Protein AF-A0A6P5SDE1-F1 (afdb_monomer)

Mean predicted aligned error: 9.29 Å

Foldseek 3Di:
DVVVVVVVVVVVVVVVVVVVVVVVVVVVVLVLLLVLLVVVVVVDPPPPPDPDRSNLLLVLLCVCVVVVDQSVVSCVVRNDDRVSNVVSNVSSVVSCCVVCVVPPVDDDDPVNVVVVVVVVD

pLDDT: mean 83.49, std 11.2, range [45.28, 94.62]

Structure (mmCIF, N/CA/C/O backbone):
data_AF-A0A6P5SDE1-F1
#
_entry.id   AF-A0A6P5SDE1-F1
#
loop_
_atom_site.group_PDB
_atom_site.id
_atom_site.type_symbol
_atom_site.label_atom_id
_atom_site.label_alt_id
_atom_site.label_comp_id
_atom_site.label_asym_id
_atom_site.label_entity_id
_atom_site.label_seq_id
_atom_site.pdbx_PDB_ins_code
_atom_site.Cartn_x
_atom_site.Cartn_y
_atom_site.Cartn_z
_atom_site.occupancy
_atom_site.B_iso_or_equiv
_atom_site.auth_seq_id
_atom_site.auth_comp_id
_atom_site.auth_asym_id
_atom_site.auth_atom_id
_atom_site.pdbx_PDB_model_num
ATOM 1 N N . MET A 1 1 ? -20.755 36.127 19.019 1.00 70.44 1 MET A N 1
ATOM 2 C CA . MET A 1 1 ? -19.621 36.149 18.064 1.00 70.44 1 MET A CA 1
ATOM 3 C C . MET A 1 1 ? -18.469 35.291 18.585 1.00 70.44 1 MET A C 1
ATOM 5 O O . MET A 1 1 ? -17.983 34.445 17.852 1.00 70.44 1 MET A O 1
ATOM 9 N N . GLU A 1 2 ? -18.118 35.427 19.865 1.00 81.50 2 GLU A N 1
ATOM 10 C CA . GLU A 1 2 ? -17.060 34.667 20.551 1.00 81.50 2 GLU A CA 1
ATOM 11 C C . GLU A 1 2 ? -17.324 33.149 20.631 1.00 81.50 2 GLU A C 1
ATOM 13 O O . GLU A 1 2 ? -16.477 32.356 20.234 1.00 81.50 2 GLU A O 1
ATOM 18 N N . GLU A 1 3 ? -18.549 32.726 20.974 1.00 84.56 3 GLU A N 1
ATOM 19 C CA . GLU A 1 3 ? -18.915 31.295 20.983 1.00 84.56 3 GLU A CA 1
ATOM 20 C C . GLU A 1 3 ? -18.799 30.612 19.610 1.00 84.56 3 GLU A C 1
ATOM 22 O O . GLU A 1 3 ? -18.515 29.417 19.517 1.00 84.56 3 GLU A O 1
ATOM 27 N N . VAL A 1 4 ? -19.032 31.359 18.526 1.00 84.62 4 VAL A N 1
ATOM 28 C CA . VAL A 1 4 ? -18.911 30.837 17.156 1.00 84.62 4 VAL A CA 1
ATOM 29 C C . VAL A 1 4 ? -17.439 30.603 16.822 1.00 84.62 4 VAL A C 1
ATOM 31 O O . VAL A 1 4 ? -17.104 29.569 16.245 1.00 84.62 4 VAL A O 1
ATOM 34 N N . LEU A 1 5 ? -16.563 31.518 17.249 1.00 89.56 5 LEU A N 1
ATOM 35 C CA . LEU A 1 5 ? -15.117 31.390 17.097 1.00 89.56 5 LEU A CA 1
ATOM 36 C C . LEU A 1 5 ? -14.583 30.185 17.887 1.00 89.56 5 LEU A C 1
ATOM 38 O O . LEU A 1 5 ? -13.861 29.356 17.336 1.00 89.56 5 LEU A O 1
ATOM 42 N N . GLU A 1 6 ? -15.005 30.022 19.144 1.00 90.00 6 GLU A N 1
ATOM 43 C CA . GLU A 1 6 ? -14.590 28.883 19.970 1.00 90.00 6 GLU A CA 1
ATOM 44 C C . GLU A 1 6 ? -15.040 27.538 19.393 1.00 90.00 6 GLU A C 1
ATOM 46 O O . GLU A 1 6 ? -14.278 26.565 19.399 1.00 90.00 6 GLU A O 1
ATOM 51 N N . ARG A 1 7 ? -16.274 27.462 18.877 1.00 86.88 7 ARG A N 1
ATOM 52 C CA . ARG A 1 7 ? -16.773 26.259 18.196 1.00 86.88 7 ARG A CA 1
ATOM 53 C C . ARG A 1 7 ? -15.922 25.935 16.971 1.00 86.88 7 ARG A C 1
ATOM 55 O O . ARG A 1 7 ? -15.526 24.782 16.802 1.00 86.88 7 ARG A O 1
ATOM 62 N N . GLN A 1 8 ? -15.573 26.944 16.173 1.00 86.81 8 GLN A N 1
ATOM 63 C CA . GLN A 1 8 ? -14.742 26.774 14.982 1.00 86.81 8 GLN A CA 1
ATOM 64 C C . GLN A 1 8 ? -13.318 26.307 15.332 1.00 86.81 8 GLN A C 1
ATOM 66 O O . GLN A 1 8 ? -12.772 25.410 14.687 1.00 86.81 8 GLN A O 1
ATOM 71 N N . GLU A 1 9 ? -12.718 26.849 16.393 1.00 90.25 9 GLU A N 1
ATOM 72 C CA . GLU A 1 9 ? -11.394 26.426 16.855 1.00 90.25 9 GLU A CA 1
ATOM 73 C C . GLU A 1 9 ? -11.371 24.992 17.387 1.00 90.25 9 GLU A C 1
ATOM 75 O O . GLU A 1 9 ? -10.428 24.237 17.110 1.00 90.25 9 GLU A O 1
ATOM 80 N N . ARG A 1 10 ? -12.392 24.601 18.160 1.00 88.31 10 ARG A N 1
ATOM 81 C CA . ARG A 1 10 ? -12.543 23.225 18.654 1.00 88.31 10 ARG A CA 1
ATOM 82 C C . ARG A 1 10 ? -12.667 22.257 17.483 1.00 88.31 10 ARG A C 1
ATOM 84 O O . ARG A 1 10 ? -11.958 21.251 17.456 1.00 88.31 10 ARG A O 1
ATOM 91 N N . GLU A 1 11 ? -13.457 22.612 16.475 1.00 90.12 11 GLU A N 1
ATOM 92 C CA . GLU A 1 11 ? -13.631 21.802 15.273 1.00 90.12 11 GLU A CA 1
ATOM 93 C C . GLU A 1 11 ? -12.326 21.668 14.464 1.00 90.12 11 GLU A C 1
ATOM 95 O O . GLU A 1 11 ? -11.955 20.571 14.041 1.00 90.12 11 GLU A O 1
ATOM 100 N N . ILE A 1 12 ? -11.559 22.751 14.296 1.00 89.88 12 ILE A N 1
ATOM 101 C CA . ILE A 1 12 ? -10.254 22.708 13.615 1.00 89.88 12 ILE A CA 1
ATOM 102 C C . ILE A 1 12 ? -9.255 21.844 14.394 1.00 89.88 12 ILE A C 1
ATOM 104 O O . ILE A 1 12 ? -8.541 21.035 13.788 1.00 89.88 12 ILE A O 1
ATOM 108 N N . ARG A 1 13 ? -9.193 21.980 15.727 1.00 89.88 13 ARG A N 1
ATOM 109 C CA . ARG A 1 13 ? -8.336 21.135 16.579 1.00 89.88 13 ARG A CA 1
ATOM 110 C C . ARG A 1 13 ? -8.723 19.667 16.453 1.00 89.88 13 ARG A C 1
ATOM 112 O O . ARG A 1 13 ? -7.841 18.819 16.318 1.00 89.88 13 ARG A O 1
ATOM 119 N N . GLU A 1 14 ? -10.014 19.362 16.445 1.00 90.19 14 GLU A N 1
ATOM 120 C CA . GLU A 1 14 ? -10.498 17.995 16.305 1.00 90.19 14 GLU A CA 1
ATOM 121 C C . GLU A 1 14 ? -10.178 17.416 14.922 1.00 90.19 14 GLU A C 1
ATOM 123 O O . GLU A 1 14 ? -9.610 16.327 14.828 1.00 90.19 14 GLU A O 1
ATOM 128 N N . ARG A 1 15 ? -10.407 18.171 13.841 1.00 86.94 15 ARG A N 1
ATOM 129 C CA . ARG A 1 15 ? -10.009 17.782 12.476 1.00 86.94 15 ARG A CA 1
ATOM 130 C C . ARG A 1 15 ? -8.505 17.519 12.382 1.00 86.94 15 ARG A C 1
ATOM 132 O O . ARG A 1 15 ? -8.093 16.531 11.773 1.00 86.94 15 ARG A O 1
ATOM 139 N N . ARG A 1 16 ? -7.669 18.359 13.005 1.00 89.25 16 ARG A N 1
ATOM 140 C CA . ARG A 1 16 ? -6.210 18.152 13.066 1.00 89.25 16 ARG A CA 1
ATOM 141 C C . ARG A 1 16 ? -5.851 16.875 13.826 1.00 89.25 16 ARG A C 1
ATOM 143 O O . ARG A 1 16 ? -5.022 16.113 13.335 1.00 89.25 16 ARG A O 1
ATOM 150 N N . ARG A 1 17 ? -6.494 16.603 14.968 1.00 89.62 17 ARG A N 1
ATOM 151 C CA . ARG A 1 17 ? -6.295 15.365 15.744 1.00 89.62 17 ARG A CA 1
ATOM 152 C C . ARG A 1 17 ? -6.695 14.123 14.950 1.00 89.62 17 ARG A C 1
ATOM 154 O O . ARG A 1 17 ? -5.894 13.199 14.858 1.00 89.62 17 ARG A O 1
ATOM 161 N N . ARG A 1 18 ? -7.870 14.126 14.310 1.00 86.12 18 ARG A N 1
ATOM 162 C CA . ARG A 1 18 ? -8.340 13.021 13.452 1.00 86.12 18 ARG A CA 1
ATOM 163 C C . ARG A 1 18 ? -7.369 12.758 12.296 1.00 86.12 18 ARG A C 1
ATOM 165 O O . ARG A 1 18 ? -6.967 11.619 12.076 1.00 86.12 18 ARG A O 1
ATOM 172 N N . ARG A 1 19 ? -6.906 13.815 11.615 1.00 86.44 19 ARG A N 1
ATOM 173 C CA . ARG A 1 19 ? -5.885 13.711 10.554 1.00 86.44 19 ARG A CA 1
ATOM 174 C C . ARG A 1 19 ? -4.557 13.163 11.079 1.00 86.44 19 ARG A C 1
ATOM 176 O O . ARG A 1 19 ? -3.940 12.342 10.412 1.00 86.44 19 ARG A O 1
ATOM 183 N N . ALA A 1 20 ? -4.108 13.602 12.254 1.00 89.19 20 ALA A N 1
ATOM 184 C CA . ALA A 1 20 ? -2.874 13.108 12.858 1.00 89.19 20 ALA A CA 1
ATOM 185 C C . ALA A 1 20 ? -2.976 11.625 13.247 1.00 89.19 20 ALA A C 1
ATOM 187 O O . ALA A 1 20 ? -2.038 10.877 12.994 1.00 89.19 20 ALA A O 1
ATOM 188 N N . ALA A 1 21 ? -4.110 11.191 13.803 1.00 88.06 21 ALA A N 1
ATOM 189 C CA . ALA A 1 21 ? -4.360 9.788 14.130 1.00 88.06 21 ALA A CA 1
ATOM 190 C C . ALA A 1 21 ? -4.367 8.907 12.871 1.00 88.06 21 ALA A C 1
ATOM 192 O O . ALA A 1 21 ? -3.646 7.917 12.817 1.00 88.06 21 ALA A O 1
ATOM 193 N N . SER A 1 22 ? -5.087 9.318 11.822 1.00 85.88 22 SER A N 1
ATOM 194 C CA . SER A 1 22 ? -5.104 8.605 10.537 1.00 85.88 22 SER A CA 1
ATOM 195 C C . SER A 1 22 ? -3.707 8.505 9.910 1.00 85.88 22 SER A C 1
ATOM 197 O O . SER A 1 22 ? -3.302 7.429 9.480 1.00 85.88 22 SER A O 1
ATOM 199 N N . LYS A 1 23 ? -2.911 9.584 9.954 1.00 88.06 23 LYS A N 1
ATOM 200 C CA . LYS A 1 23 ? -1.515 9.557 9.489 1.00 88.06 23 LYS A CA 1
ATOM 201 C C . LYS A 1 23 ? -0.623 8.597 10.279 1.00 88.06 23 LYS A C 1
ATOM 203 O O . LYS A 1 23 ? 0.331 8.084 9.709 1.00 88.06 23 LYS A O 1
ATOM 208 N N . ARG A 1 24 ? -0.875 8.385 11.576 1.00 86.62 24 ARG A N 1
ATOM 209 C CA . ARG A 1 24 ? -0.096 7.435 12.391 1.00 86.62 24 ARG A CA 1
ATOM 210 C C . ARG A 1 24 ? -0.374 5.998 11.968 1.00 86.62 24 ARG A C 1
ATOM 212 O O . ARG A 1 24 ? 0.577 5.277 11.712 1.00 86.62 24 ARG A O 1
ATOM 219 N N . VAL A 1 25 ? -1.651 5.643 11.820 1.00 85.44 25 VAL A N 1
ATOM 220 C CA . VAL A 1 25 ? -2.060 4.312 11.343 1.00 85.44 25 VAL A CA 1
ATOM 221 C C . VAL A 1 25 ? -1.476 4.037 9.960 1.00 85.44 25 VAL A C 1
ATOM 223 O O . VAL A 1 25 ? -0.908 2.976 9.741 1.00 85.44 25 VAL A O 1
ATOM 226 N N . GLN A 1 26 ? -1.535 5.017 9.051 1.00 80.12 26 GLN A N 1
ATOM 227 C CA . GLN A 1 26 ? -0.954 4.860 7.718 1.00 80.12 26 GLN A CA 1
ATOM 228 C C . GLN A 1 26 ? 0.552 4.581 7.771 1.00 80.12 26 GLN A C 1
ATOM 230 O O . GLN A 1 26 ? 1.018 3.660 7.119 1.00 80.12 26 GLN A O 1
ATOM 23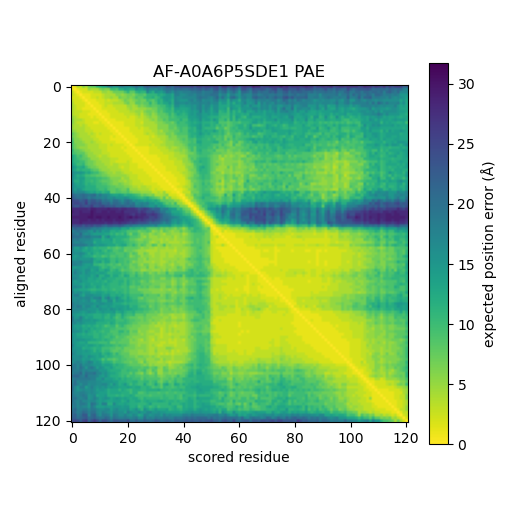5 N N . ARG A 1 27 ? 1.307 5.331 8.583 1.00 84.25 27 ARG A N 1
ATOM 236 C CA . ARG A 1 27 ? 2.755 5.113 8.725 1.00 84.25 27 ARG A CA 1
ATOM 237 C C . ARG A 1 27 ? 3.092 3.735 9.275 1.00 84.25 27 ARG A C 1
ATOM 239 O O . ARG A 1 27 ? 4.084 3.154 8.863 1.00 84.25 27 ARG A O 1
ATOM 246 N N . GLU A 1 28 ? 2.298 3.238 10.216 1.00 85.69 28 GLU A N 1
ATOM 247 C CA . GLU A 1 28 ? 2.501 1.908 10.785 1.00 85.69 28 GLU A CA 1
ATOM 248 C C . GLU A 1 28 ? 2.270 0.814 9.737 1.00 85.69 28 GLU A C 1
ATOM 250 O O . GLU A 1 28 ? 3.097 -0.086 9.612 1.00 85.69 28 GLU A O 1
ATOM 255 N N . LEU A 1 29 ? 1.216 0.946 8.923 1.00 83.19 29 LEU A N 1
ATOM 256 C CA . LEU A 1 29 ? 0.960 0.055 7.788 1.00 83.19 29 LEU A CA 1
ATOM 257 C C . LEU A 1 29 ? 2.092 0.117 6.756 1.00 83.19 29 LEU A C 1
ATOM 259 O O . LEU A 1 29 ? 2.604 -0.924 6.351 1.00 83.19 29 LEU A O 1
ATOM 263 N N . ASP A 1 30 ? 2.511 1.327 6.369 1.00 82.75 30 ASP A N 1
ATOM 264 C CA . ASP A 1 30 ? 3.608 1.532 5.420 1.00 82.75 30 ASP A CA 1
ATOM 265 C C . ASP A 1 30 ? 4.896 0.871 5.942 1.00 82.75 30 ASP A C 1
ATOM 267 O O . ASP A 1 30 ? 5.591 0.185 5.198 1.00 82.75 30 ASP A O 1
ATOM 271 N N . GLN A 1 31 ? 5.195 1.009 7.238 1.00 84.69 31 GLN A N 1
ATOM 272 C CA . GLN A 1 31 ? 6.403 0.450 7.837 1.00 84.69 31 GLN A CA 1
ATOM 273 C C . GLN A 1 31 ? 6.367 -1.079 7.945 1.00 84.69 31 GLN A C 1
ATOM 275 O O . GLN A 1 31 ? 7.368 -1.725 7.641 1.00 84.69 31 GLN A O 1
ATOM 280 N N . GLN A 1 32 ? 5.233 -1.673 8.326 1.00 83.50 32 GLN A N 1
ATOM 281 C CA . GLN A 1 32 ? 5.070 -3.134 8.324 1.00 83.50 32 GLN A CA 1
ATOM 282 C C . GLN A 1 32 ? 5.280 -3.718 6.924 1.00 83.50 32 GLN A C 1
ATOM 284 O O . GLN A 1 32 ? 5.937 -4.745 6.759 1.00 83.50 32 GLN A O 1
ATOM 289 N N . LEU A 1 33 ? 4.753 -3.034 5.912 1.00 80.44 33 LEU A N 1
ATOM 290 C CA . LEU A 1 33 ? 4.792 -3.476 4.527 1.00 80.44 33 LEU A CA 1
ATOM 291 C C . LEU A 1 33 ? 6.185 -3.317 3.908 1.00 80.44 33 LEU A C 1
ATOM 293 O O . LEU A 1 33 ? 6.664 -4.242 3.258 1.00 80.44 33 LEU A O 1
ATOM 297 N N . VAL A 1 34 ? 6.873 -2.203 4.179 1.00 79.62 34 VAL A N 1
ATOM 298 C CA . VAL A 1 34 ? 8.282 -2.002 3.795 1.00 79.62 34 VAL A CA 1
ATOM 299 C C . VAL A 1 34 ? 9.175 -3.075 4.415 1.00 79.62 34 VAL A C 1
ATOM 301 O O . VAL A 1 34 ? 9.999 -3.655 3.712 1.00 79.62 34 VAL A O 1
ATOM 304 N N . MET A 1 35 ? 8.983 -3.388 5.700 1.00 80.75 35 MET A N 1
ATOM 305 C CA . MET A 1 35 ? 9.733 -4.453 6.371 1.00 80.75 35 MET A CA 1
ATOM 306 C C . MET A 1 35 ? 9.469 -5.826 5.743 1.00 80.75 35 MET A C 1
ATOM 308 O O . ME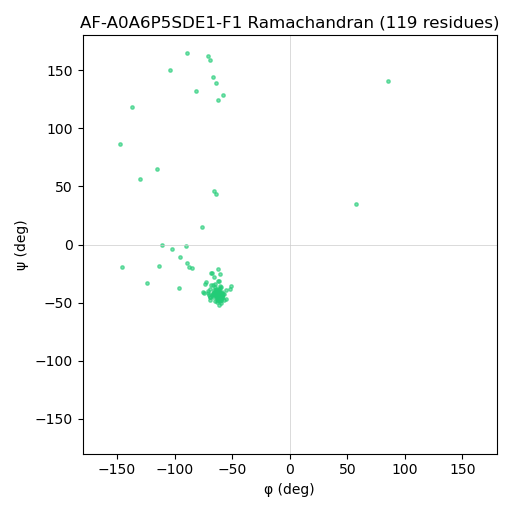T A 1 35 ? 10.414 -6.570 5.505 1.00 80.75 35 MET A O 1
ATOM 312 N N . ALA A 1 36 ? 8.213 -6.163 5.436 1.00 76.06 36 ALA A N 1
ATOM 313 C CA . ALA A 1 36 ? 7.879 -7.439 4.804 1.00 76.06 36 ALA A CA 1
ATOM 314 C C . ALA A 1 36 ? 8.484 -7.573 3.398 1.00 76.06 36 ALA A C 1
ATOM 316 O O . ALA A 1 36 ? 9.052 -8.612 3.075 1.00 76.06 36 ALA A O 1
ATOM 317 N N . VAL A 1 37 ? 8.425 -6.512 2.585 1.00 71.25 37 VAL A N 1
ATOM 318 C CA . VAL A 1 37 ? 9.058 -6.493 1.257 1.00 71.25 37 VAL A CA 1
ATOM 319 C C . VAL A 1 37 ? 10.580 -6.618 1.371 1.00 71.25 37 VAL A C 1
ATOM 321 O O . VAL A 1 37 ? 11.178 -7.367 0.609 1.00 71.25 37 VAL A O 1
ATOM 324 N N . ALA A 1 38 ? 11.212 -5.943 2.337 1.00 76.12 38 ALA A N 1
ATOM 325 C CA . ALA A 1 38 ? 12.654 -6.050 2.561 1.00 76.12 38 ALA A CA 1
ATOM 326 C C . ALA A 1 38 ? 13.083 -7.470 2.975 1.00 76.12 38 ALA A C 1
ATOM 328 O O . ALA A 1 38 ? 14.086 -7.972 2.479 1.00 76.12 38 ALA A O 1
ATOM 329 N N . LEU A 1 39 ? 12.307 -8.143 3.829 1.00 68.75 39 LEU A N 1
ATOM 330 C CA . LEU A 1 39 ? 12.581 -9.529 4.225 1.00 68.75 39 LEU A CA 1
ATOM 331 C C . LEU A 1 39 ? 12.457 -10.500 3.041 1.00 68.75 39 LEU A C 1
ATOM 333 O O . LEU A 1 39 ? 13.335 -11.334 2.839 1.00 68.75 39 LEU A O 1
ATOM 337 N N . LEU A 1 40 ? 11.418 -10.348 2.213 1.00 66.56 40 LEU A N 1
ATOM 338 C CA . LEU A 1 40 ? 11.260 -11.142 0.987 1.00 66.56 40 LEU A CA 1
ATOM 339 C C . LEU A 1 40 ? 12.356 -10.840 -0.050 1.00 66.56 40 LEU A C 1
ATOM 341 O O . LEU A 1 40 ? 12.718 -11.709 -0.848 1.00 66.56 40 LEU A O 1
ATOM 345 N N . ASP A 1 41 ? 12.905 -9.622 -0.036 1.00 67.06 41 ASP A N 1
ATOM 346 C CA . ASP A 1 41 ? 14.053 -9.248 -0.857 1.00 67.06 41 ASP A CA 1
ATOM 347 C C . ASP A 1 41 ? 15.348 -9.949 -0.411 1.00 67.06 41 ASP A C 1
ATOM 349 O O . ASP A 1 41 ? 16.127 -10.366 -1.272 1.00 67.06 41 ASP A O 1
ATOM 353 N N . GLU A 1 42 ? 15.565 -10.113 0.898 1.00 61.69 42 GLU A N 1
ATOM 354 C CA . GLU A 1 42 ? 16.740 -10.794 1.459 1.00 61.69 42 GLU A CA 1
ATOM 355 C C . GLU 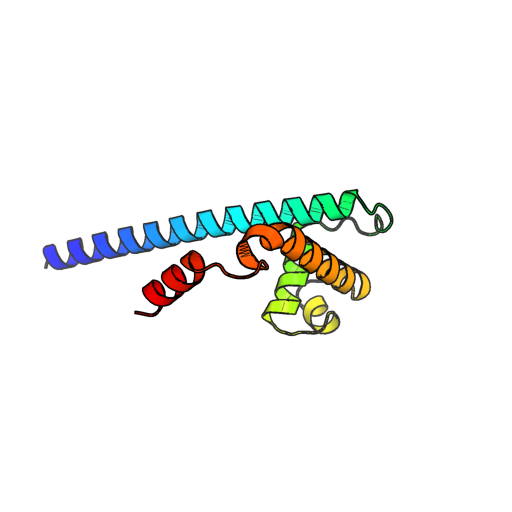A 1 42 ? 16.708 -12.319 1.280 1.00 61.69 42 GLU A C 1
ATOM 357 O O . GLU A 1 42 ? 17.760 -12.923 1.059 1.00 61.69 42 GLU A O 1
ATOM 362 N N . GLU A 1 43 ? 15.529 -12.947 1.321 1.00 58.97 43 GLU A N 1
ATOM 363 C CA . GLU A 1 43 ? 15.379 -14.399 1.120 1.00 58.97 43 GLU A CA 1
ATOM 364 C C . GLU A 1 43 ? 15.682 -14.842 -0.326 1.00 58.97 43 GLU A C 1
ATOM 366 O O . GLU A 1 43 ? 16.110 -15.973 -0.554 1.00 58.97 43 GLU A O 1
ATOM 371 N N . ASN A 1 44 ? 15.541 -13.940 -1.306 1.00 53.47 44 ASN A N 1
ATOM 372 C CA . ASN A 1 44 ? 15.745 -14.204 -2.734 1.00 53.47 44 ASN A CA 1
ATOM 373 C C . ASN A 1 44 ? 16.929 -13.400 -3.305 1.00 53.47 44 ASN A C 1
ATOM 375 O O . ASN A 1 44 ? 16.748 -12.550 -4.186 1.00 53.47 44 ASN A O 1
ATOM 379 N N . GLN A 1 45 ? 18.156 -13.687 -2.838 1.00 49.88 45 GLN A N 1
ATOM 380 C CA . GLN A 1 45 ? 19.425 -13.064 -3.280 1.00 49.88 45 GLN A CA 1
ATOM 381 C C . GLN A 1 45 ? 19.811 -13.319 -4.762 1.00 49.88 45 GLN A C 1
ATOM 383 O O . GLN A 1 45 ? 20.972 -13.576 -5.077 1.00 49.88 45 GLN A O 1
ATOM 388 N N . SER A 1 46 ? 18.879 -13.233 -5.712 1.00 47.69 46 SER A N 1
ATOM 389 C CA . SER A 1 46 ? 19.159 -13.300 -7.152 1.00 47.69 46 SER A CA 1
ATOM 390 C C . SER A 1 46 ? 18.942 -11.980 -7.902 1.00 47.69 46 SER A C 1
ATOM 392 O O . SER A 1 46 ? 19.188 -11.934 -9.103 1.00 47.69 46 SER A O 1
ATOM 394 N N . SER A 1 47 ? 18.527 -10.894 -7.235 1.00 47.94 47 SER A N 1
ATOM 395 C CA . SER A 1 47 ? 18.368 -9.566 -7.862 1.00 47.94 47 SER A CA 1
ATOM 396 C C . SER A 1 47 ? 19.069 -8.472 -7.046 1.00 47.94 47 SER A C 1
ATOM 398 O O . SER A 1 47 ? 18.485 -7.482 -6.617 1.00 47.94 47 SER A O 1
ATOM 400 N N . SER A 1 48 ? 20.371 -8.651 -6.818 1.00 45.28 48 SER A N 1
ATOM 401 C CA . SER A 1 48 ? 21.273 -7.637 -6.250 1.00 45.28 48 SER A CA 1
ATOM 402 C C . SER A 1 48 ? 21.679 -6.545 -7.259 1.00 45.28 48 SER A C 1
ATOM 404 O O . SER A 1 48 ? 22.643 -5.818 -7.032 1.00 45.28 48 SER A O 1
ATOM 406 N N . VAL A 1 49 ? 20.984 -6.413 -8.395 1.00 49.78 49 VAL A N 1
ATOM 407 C CA . VAL A 1 49 ? 21.513 -5.654 -9.544 1.00 49.78 49 VAL A CA 1
ATOM 408 C C . VAL A 1 49 ? 21.243 -4.148 -9.466 1.00 49.78 49 VAL A C 1
ATOM 410 O O . VAL A 1 49 ? 21.963 -3.371 -10.087 1.00 49.78 49 VAL A O 1
ATOM 413 N N . LEU A 1 50 ? 20.272 -3.679 -8.680 1.00 54.50 50 LEU A N 1
ATOM 414 C CA . LEU A 1 50 ? 20.002 -2.244 -8.561 1.00 54.50 50 LEU A CA 1
ATOM 415 C C . LEU A 1 50 ? 19.761 -1.881 -7.097 1.00 54.50 50 LEU A C 1
ATOM 417 O O . LEU A 1 50 ? 18.813 -2.374 -6.494 1.00 54.50 50 LEU A O 1
ATOM 421 N N . GLY A 1 51 ? 20.615 -1.011 -6.544 1.00 66.56 51 GLY A N 1
ATOM 422 C CA . GLY A 1 51 ? 20.554 -0.459 -5.180 1.00 66.56 51 GLY A CA 1
ATOM 423 C C . GLY A 1 51 ? 19.343 0.444 -4.918 1.00 66.56 51 GLY A C 1
ATOM 424 O O . GLY A 1 51 ? 19.484 1.547 -4.399 1.00 66.56 51 GLY A O 1
ATOM 425 N N . LEU A 1 52 ? 18.161 -0.001 -5.337 1.00 74.81 52 LEU A N 1
ATOM 426 C CA . LEU A 1 52 ? 16.884 0.660 -5.137 1.00 74.81 52 LEU A CA 1
ATOM 427 C C . LEU A 1 52 ? 16.377 0.339 -3.739 1.00 74.81 52 LEU A C 1
ATOM 429 O O . LEU A 1 52 ? 16.344 -0.819 -3.318 1.00 74.81 52 LEU A O 1
ATOM 433 N N . LEU A 1 53 ? 15.960 1.390 -3.046 1.00 81.81 53 LEU A N 1
ATOM 434 C CA . LEU A 1 53 ? 15.423 1.304 -1.698 1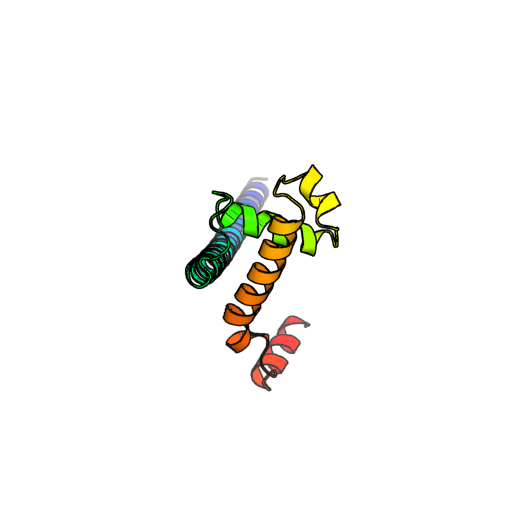.00 81.81 53 LEU A CA 1
ATOM 435 C C . LEU A 1 53 ? 14.074 0.554 -1.714 1.00 81.81 53 LEU A C 1
ATOM 437 O O . LEU A 1 53 ? 13.289 0.746 -2.655 1.00 81.81 53 LEU A O 1
ATOM 441 N N . PRO A 1 54 ? 13.757 -0.259 -0.690 1.00 79.44 54 PRO A N 1
ATOM 442 C CA . PRO A 1 54 ? 12.462 -0.935 -0.570 1.00 79.44 54 PRO A CA 1
ATOM 443 C C . PRO A 1 54 ? 11.267 0.018 -0.724 1.00 79.44 54 PRO A C 1
ATOM 445 O O . PRO A 1 54 ? 10.274 -0.314 -1.370 1.00 79.44 54 PRO A O 1
ATOM 448 N N . GLU A 1 55 ? 11.384 1.251 -0.228 1.00 82.12 55 GLU A N 1
ATOM 449 C CA . GLU A 1 55 ? 10.359 2.290 -0.346 1.00 82.12 55 GLU A CA 1
ATOM 450 C C . GLU A 1 55 ? 10.113 2.715 -1.799 1.00 82.12 55 GLU A C 1
ATOM 452 O O . GLU A 1 55 ? 8.979 3.029 -2.172 1.00 82.12 55 GLU A O 1
ATOM 457 N N . GLN A 1 56 ? 11.152 2.718 -2.641 1.00 85.94 56 GLN A N 1
ATOM 458 C CA . GLN A 1 56 ? 11.017 3.029 -4.066 1.00 85.94 56 GLN A CA 1
ATOM 459 C C . GLN A 1 56 ? 10.272 1.906 -4.791 1.00 85.94 56 GLN A C 1
ATOM 461 O O . GLN A 1 56 ? 9.361 2.190 -5.569 1.00 85.94 56 GLN A O 1
ATOM 466 N N . LYS A 1 57 ? 10.612 0.645 -4.488 1.00 86.06 57 LYS A N 1
ATOM 467 C CA . LYS A 1 57 ? 9.967 -0.554 -5.056 1.00 86.06 57 LYS A CA 1
ATOM 468 C C . LYS A 1 57 ? 8.487 -0.600 -4.693 1.00 86.06 57 LYS A C 1
ATOM 470 O O . LYS A 1 57 ? 7.622 -0.726 -5.559 1.00 86.06 57 LYS A O 1
ATOM 475 N N . PHE A 1 58 ? 8.199 -0.367 -3.418 1.00 85.25 58 PHE A N 1
ATOM 476 C CA . PHE A 1 58 ? 6.850 -0.260 -2.878 1.00 85.25 58 PHE A CA 1
ATOM 477 C C . PHE A 1 58 ? 6.046 0.882 -3.516 1.00 85.25 58 PHE A C 1
ATOM 479 O O . PHE A 1 58 ? 4.915 0.684 -3.964 1.00 85.25 58 PHE A O 1
ATOM 486 N N . THR A 1 59 ? 6.638 2.075 -3.624 1.00 88.81 59 THR A N 1
ATOM 487 C CA . THR A 1 59 ? 5.972 3.230 -4.247 1.00 88.81 59 THR A CA 1
ATOM 488 C C . THR A 1 59 ? 5.641 2.959 -5.714 1.00 88.81 59 THR A C 1
ATOM 490 O O . THR A 1 59 ? 4.570 3.349 -6.183 1.00 88.81 59 THR A O 1
ATOM 493 N N . PHE A 1 60 ? 6.537 2.293 -6.446 1.00 92.19 60 PHE A N 1
ATOM 494 C CA . PHE A 1 60 ? 6.300 1.915 -7.837 1.00 92.19 60 PHE A CA 1
ATOM 495 C C . PHE A 1 60 ? 5.118 0.944 -7.957 1.00 92.19 60 PHE A C 1
ATOM 497 O O . PHE A 1 60 ? 4.180 1.215 -8.710 1.00 92.19 60 PHE A O 1
ATOM 504 N N . ALA A 1 61 ? 5.110 -0.125 -7.154 1.00 91.81 61 ALA A N 1
ATOM 505 C CA . ALA A 1 61 ? 4.040 -1.121 -7.133 1.00 91.81 61 ALA A CA 1
ATOM 506 C C . ALA A 1 61 ? 2.672 -0.507 -6.783 1.00 91.81 61 ALA A C 1
ATOM 508 O O . ALA A 1 61 ? 1.692 -0.730 -7.497 1.00 91.81 61 ALA A O 1
ATOM 509 N N . ILE A 1 62 ? 2.602 0.347 -5.753 1.00 91.25 62 ILE A N 1
ATOM 510 C CA . ILE A 1 62 ? 1.361 1.058 -5.407 1.00 91.25 62 ILE A CA 1
ATOM 511 C C . ILE A 1 62 ? 0.877 1.912 -6.570 1.00 91.25 62 ILE A C 1
ATOM 513 O O . ILE A 1 62 ? -0.316 1.923 -6.853 1.00 91.25 62 ILE A O 1
ATOM 517 N N . ARG A 1 63 ? 1.767 2.642 -7.248 1.00 92.94 63 ARG A N 1
ATOM 518 C CA . ARG A 1 63 ? 1.368 3.489 -8.381 1.00 92.94 63 ARG A CA 1
ATOM 519 C C . ARG A 1 63 ? 0.827 2.662 -9.543 1.00 92.94 63 ARG A C 1
ATOM 521 O O . ARG A 1 63 ? -0.158 3.078 -10.148 1.00 92.94 63 ARG A O 1
ATOM 528 N N . MET A 1 64 ? 1.416 1.499 -9.826 1.00 94.50 64 MET A N 1
ATOM 529 C CA . MET A 1 64 ? 0.873 0.574 -10.827 1.00 94.50 64 MET A CA 1
ATOM 530 C C . MET A 1 64 ? -0.547 0.129 -10.467 1.00 94.50 64 MET A C 1
ATOM 532 O O . MET A 1 64 ? -1.440 0.214 -11.308 1.00 94.50 64 MET A O 1
ATOM 536 N N . LEU A 1 65 ? -0.775 -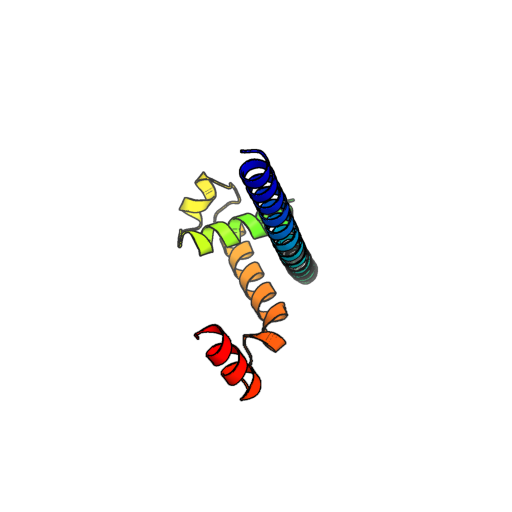0.275 -9.214 1.00 93.00 65 LEU A N 1
ATOM 537 C CA . LEU A 1 65 ? -2.0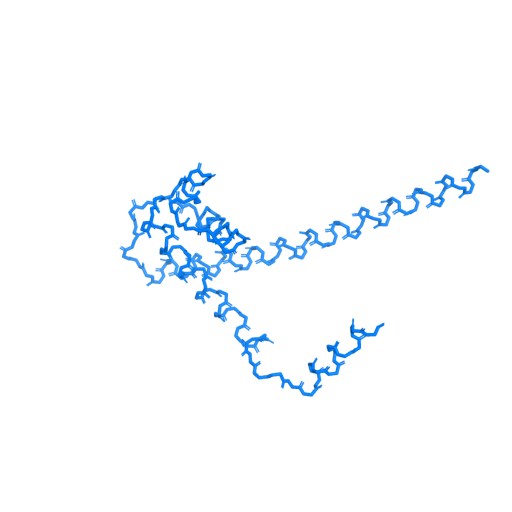78 -0.750 -8.739 1.00 93.00 65 LEU A CA 1
ATOM 538 C C . LEU A 1 65 ? -3.129 0.363 -8.655 1.00 93.00 65 LEU A C 1
ATOM 540 O O . LEU A 1 65 ? -4.254 0.186 -9.112 1.00 93.00 65 LEU A O 1
ATOM 544 N N . ALA A 1 66 ? -2.767 1.521 -8.104 1.00 93.62 66 ALA A N 1
ATOM 545 C CA . ALA A 1 66 ? -3.675 2.645 -7.902 1.00 93.62 66 ALA A CA 1
ATOM 546 C C . ALA A 1 66 ? -4.151 3.256 -9.224 1.00 93.62 66 ALA A C 1
ATOM 548 O O . ALA A 1 66 ? -5.286 3.719 -9.316 1.00 93.62 66 ALA A O 1
ATOM 549 N N . TYR A 1 67 ? -3.287 3.271 -10.242 1.00 93.31 67 TYR A N 1
ATOM 550 C CA . TYR A 1 67 ? -3.622 3.819 -11.555 1.00 93.31 67 TYR A CA 1
ATOM 551 C C . TYR A 1 67 ? -4.103 2.760 -12.549 1.00 93.31 67 TYR A C 1
ATOM 553 O O . TYR A 1 67 ? -4.573 3.128 -13.622 1.00 93.31 67 TYR A O 1
ATOM 561 N N . GLY A 1 68 ? -3.976 1.466 -12.227 1.00 93.38 68 GLY A N 1
ATOM 562 C CA . GLY A 1 68 ? -4.216 0.383 -13.185 1.00 93.38 68 GLY A CA 1
ATOM 563 C C . GLY A 1 68 ? -3.323 0.506 -14.425 1.00 93.38 68 GLY A C 1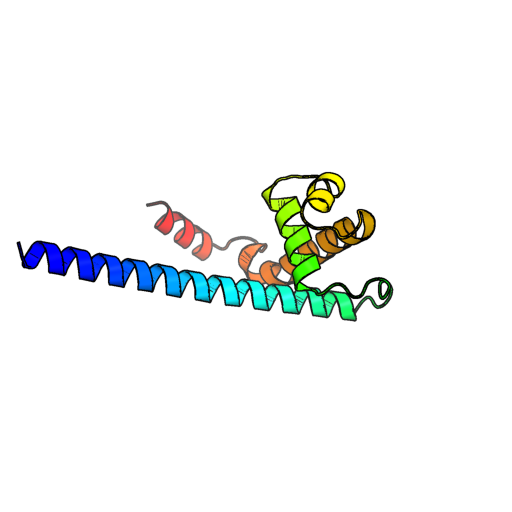
ATOM 564 O O . GLY A 1 68 ? -3.766 0.241 -15.541 1.00 93.38 68 GLY A O 1
ATOM 565 N N . ALA A 1 69 ? -2.095 0.991 -14.236 1.00 93.69 69 ALA A N 1
ATOM 566 C CA . ALA A 1 69 ? -1.195 1.399 -15.308 1.00 93.69 69 ALA A CA 1
ATOM 567 C C . ALA A 1 69 ? -0.096 0.358 -15.551 1.00 93.69 69 ALA A C 1
ATOM 569 O O . ALA A 1 69 ? 0.345 -0.336 -14.632 1.00 93.69 69 ALA A O 1
ATOM 570 N N . SER A 1 70 ? 0.385 0.272 -16.793 1.00 94.25 70 SER A N 1
ATOM 571 C CA . SER A 1 70 ? 1.506 -0.610 -17.127 1.00 94.25 70 SER A CA 1
ATOM 572 C C . SER A 1 70 ? 2.817 -0.106 -16.517 1.00 94.25 70 SER A C 1
ATOM 574 O O . SER A 1 70 ? 2.969 1.086 -16.232 1.00 94.25 70 SER A O 1
ATOM 576 N N . ALA A 1 71 ? 3.801 -1.000 -16.365 1.00 93.31 71 ALA A N 1
ATOM 577 C CA . ALA A 1 71 ? 5.118 -0.626 -15.847 1.00 93.31 71 ALA A CA 1
ATOM 578 C C . ALA A 1 71 ? 5.735 0.514 -16.678 1.00 93.31 71 ALA A C 1
ATOM 580 O O . ALA A 1 71 ? 6.260 1.463 -16.115 1.00 93.31 71 ALA A O 1
ATOM 581 N N . ASP A 1 72 ? 5.559 0.494 -18.001 1.00 94.12 72 ASP A N 1
ATOM 582 C CA . ASP A 1 72 ? 6.019 1.535 -18.932 1.00 94.12 72 ASP A CA 1
ATOM 583 C C . ASP A 1 72 ? 5.413 2.914 -18.663 1.00 94.12 72 ASP A C 1
ATOM 585 O O . ASP A 1 72 ? 6.044 3.945 -18.895 1.00 94.12 72 ASP A O 1
ATOM 589 N N . GLN A 1 73 ? 4.150 2.948 -18.240 1.00 94.62 73 GLN A N 1
ATOM 590 C CA . GLN A 1 73 ? 3.464 4.192 -17.917 1.00 94.62 73 GLN A CA 1
ATOM 591 C C . GLN A 1 73 ? 3.950 4.739 -16.576 1.00 94.62 73 GLN A C 1
ATOM 593 O O . GLN A 1 73 ? 4.173 5.944 -16.461 1.00 94.62 73 GLN A O 1
ATOM 598 N N . VAL A 1 74 ? 4.152 3.866 -15.586 1.00 93.75 74 VAL A N 1
ATOM 599 C CA . VAL A 1 74 ? 4.640 4.261 -14.257 1.00 93.75 74 VAL A CA 1
ATOM 600 C C . VAL A 1 74 ? 6.125 4.630 -14.281 1.00 93.75 74 VAL A C 1
ATOM 602 O O . VAL A 1 74 ? 6.529 5.564 -13.595 1.00 93.75 74 VAL A O 1
ATOM 605 N N . ASP A 1 75 ? 6.928 4.005 -15.140 1.00 92.88 75 ASP A N 1
ATOM 606 C CA . ASP A 1 75 ? 8.358 4.301 -15.303 1.00 92.88 75 ASP A CA 1
ATOM 607 C C . ASP A 1 75 ? 8.616 5.754 -15.738 1.00 92.88 75 ASP A C 1
ATOM 609 O O . ASP A 1 75 ? 9.628 6.350 -15.380 1.00 92.88 75 ASP A O 1
ATOM 613 N N . LYS A 1 76 ? 7.643 6.393 -16.405 1.00 93.12 76 LYS A N 1
ATOM 614 C CA . LYS A 1 76 ? 7.695 7.826 -16.751 1.00 93.12 76 LYS A CA 1
ATOM 615 C C . LYS A 1 76 ? 7.610 8.756 -15.536 1.00 93.12 76 LYS A C 1
ATOM 617 O O . LYS A 1 76 ? 8.037 9.903 -15.625 1.00 93.12 76 LYS A O 1
ATOM 622 N N . ILE A 1 77 ? 7.018 8.298 -14.432 1.00 90.19 77 ILE A N 1
ATOM 623 C CA . ILE A 1 77 ? 6.777 9.094 -13.212 1.00 90.19 77 ILE A CA 1
ATOM 624 C C . ILE A 1 77 ? 7.585 8.611 -12.001 1.00 90.19 77 ILE A C 1
ATOM 626 O O . ILE A 1 77 ? 7.705 9.333 -11.010 1.00 90.19 77 ILE A O 1
ATOM 630 N N . ALA A 1 78 ? 8.089 7.383 -12.042 1.00 87.12 78 ALA A N 1
ATOM 631 C CA . ALA A 1 78 ? 8.954 6.781 -11.040 1.00 87.12 78 ALA A CA 1
ATOM 632 C C . ALA A 1 78 ? 9.910 5.814 -11.756 1.00 87.12 78 ALA A C 1
ATOM 634 O O . ALA A 1 78 ? 9.580 4.642 -11.875 1.00 87.12 78 ALA A O 1
ATOM 635 N N . PRO A 1 79 ? 11.058 6.284 -12.266 1.00 89.44 79 PRO A N 1
ATOM 636 C CA . PRO A 1 79 ? 11.967 5.437 -13.029 1.00 89.44 79 PRO A CA 1
ATOM 637 C C . PRO A 1 79 ? 12.510 4.279 -12.187 1.00 89.44 79 PRO A C 1
ATOM 639 O O . PRO A 1 79 ? 13.093 4.491 -11.124 1.00 89.44 79 PRO A O 1
ATOM 642 N N . MET A 1 80 ? 12.313 3.060 -12.671 1.00 86.19 80 MET A N 1
ATOM 643 C CA . MET A 1 80 ? 12.728 1.815 -12.016 1.00 86.19 80 MET A CA 1
ATOM 644 C C . MET A 1 80 ? 13.150 0.744 -13.033 1.00 86.19 80 MET A C 1
ATOM 646 O O . MET A 1 80 ? 13.899 -0.173 -12.694 1.00 86.19 80 MET A O 1
ATOM 650 N N . GLY A 1 81 ? 12.729 0.885 -14.291 1.00 88.69 81 GLY A N 1
ATOM 651 C CA . GLY A 1 81 ? 12.886 -0.118 -15.330 1.00 88.69 81 GLY A CA 1
ATOM 652 C C . GLY A 1 81 ? 11.742 -1.130 -15.299 1.00 88.69 81 GLY A C 1
ATOM 653 O O . GLY A 1 81 ? 11.280 -1.558 -14.244 1.00 88.69 81 GLY A O 1
ATOM 654 N N . LYS A 1 82 ? 11.282 -1.533 -16.485 1.00 88.50 82 LYS A N 1
ATOM 655 C CA . LYS A 1 82 ? 10.085 -2.374 -16.659 1.00 88.50 82 LYS A CA 1
ATOM 656 C C . LYS A 1 82 ? 10.164 -3.704 -15.906 1.00 88.50 82 LYS A C 1
ATOM 658 O O . LYS A 1 82 ? 9.219 -4.071 -15.216 1.00 88.50 82 LYS A O 1
ATOM 663 N N . SER A 1 83 ? 11.284 -4.417 -16.041 1.00 87.81 83 SER A N 1
ATOM 664 C CA . SER A 1 83 ? 11.502 -5.723 -15.409 1.00 87.81 83 SER A CA 1
ATOM 665 C C . SER A 1 83 ? 11.531 -5.609 -13.888 1.00 87.81 83 SER A C 1
ATOM 667 O O . SER A 1 83 ? 10.797 -6.318 -13.210 1.00 87.81 83 SER A O 1
ATOM 669 N N . THR A 1 84 ? 12.306 -4.660 -13.362 1.00 86.06 84 THR A N 1
ATOM 670 C CA . THR A 1 84 ? 12.423 -4.395 -11.924 1.00 86.06 84 THR A CA 1
ATOM 671 C C . THR A 1 84 ? 11.099 -3.928 -11.326 1.00 86.06 84 THR A C 1
ATOM 673 O O . THR A 1 84 ? 10.743 -4.314 -10.216 1.00 86.06 84 THR A O 1
ATOM 676 N N . GLY A 1 85 ? 10.345 -3.111 -12.063 1.00 88.56 85 GLY A N 1
ATOM 677 C CA . GLY A 1 85 ? 9.033 -2.626 -11.656 1.00 88.56 85 GLY A CA 1
ATOM 678 C C . GLY A 1 85 ? 7.990 -3.741 -11.567 1.00 88.56 85 GLY A C 1
ATOM 679 O O . GLY A 1 85 ? 7.247 -3.808 -10.591 1.00 88.56 85 GLY A O 1
ATOM 680 N N . LEU A 1 86 ? 7.972 -4.654 -12.545 1.00 90.94 86 LEU A N 1
ATOM 681 C CA . LEU A 1 86 ? 7.109 -5.840 -12.508 1.00 90.94 86 LEU A CA 1
ATOM 682 C C . LEU A 1 86 ? 7.509 -6.806 -11.390 1.00 90.94 86 LEU A C 1
ATOM 684 O O . LEU A 1 86 ? 6.639 -7.300 -10.681 1.00 90.94 86 LEU A O 1
ATOM 688 N N . GLU A 1 87 ? 8.807 -7.038 -11.196 1.00 88.00 87 GLU A N 1
ATOM 689 C CA . GLU A 1 87 ? 9.309 -7.849 -10.084 1.00 88.00 87 GLU A CA 1
ATOM 690 C C . GLU A 1 87 ? 8.898 -7.243 -8.734 1.00 88.00 87 GLU A C 1
ATOM 692 O O . GLU A 1 87 ? 8.376 -7.944 -7.870 1.00 88.00 87 GLU A O 1
ATOM 697 N N . SER A 1 88 ? 9.040 -5.923 -8.583 1.00 86.94 88 SER A N 1
ATOM 698 C CA . SER A 1 88 ? 8.620 -5.194 -7.381 1.00 86.94 88 SER A CA 1
ATOM 699 C C . SER A 1 88 ? 7.119 -5.326 -7.129 1.00 86.94 88 SER A C 1
ATOM 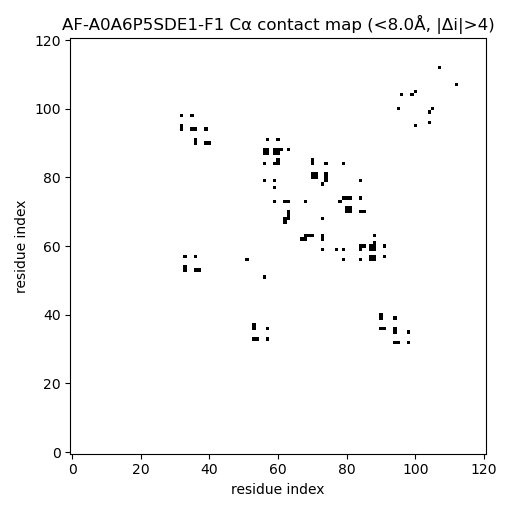701 O O . SER A 1 88 ? 6.706 -5.452 -5.981 1.00 86.94 88 SER A O 1
ATOM 703 N N . LEU A 1 89 ? 6.298 -5.327 -8.184 1.00 90.81 89 LEU A N 1
ATOM 704 C CA . LEU A 1 89 ? 4.855 -5.527 -8.068 1.00 90.81 89 LEU A CA 1
ATOM 705 C C . LEU A 1 89 ? 4.500 -6.941 -7.592 1.00 90.81 89 LEU A C 1
ATOM 707 O O . LEU A 1 89 ? 3.641 -7.082 -6.726 1.00 90.81 89 LEU A O 1
ATOM 711 N N . VAL A 1 90 ? 5.150 -7.976 -8.129 1.00 90.06 90 VAL A N 1
ATOM 712 C CA . VAL A 1 90 ? 4.919 -9.362 -7.689 1.00 90.06 90 VAL A CA 1
ATOM 713 C C . VAL A 1 90 ? 5.288 -9.513 -6.215 1.00 90.06 90 VAL A C 1
ATOM 715 O O . VAL A 1 90 ? 4.442 -9.894 -5.413 1.00 90.06 90 VAL A O 1
ATOM 718 N N . ARG A 1 91 ? 6.498 -9.085 -5.833 1.00 85.75 91 ARG A N 1
ATOM 719 C CA . ARG A 1 91 ? 6.964 -9.142 -4.437 1.00 85.75 91 ARG A CA 1
ATOM 720 C C . ARG A 1 91 ? 6.065 -8.346 -3.495 1.00 85.75 91 ARG A C 1
ATOM 722 O O . ARG A 1 91 ? 5.825 -8.752 -2.361 1.00 85.75 91 ARG A O 1
ATOM 729 N N . PHE A 1 92 ? 5.544 -7.214 -3.965 1.00 87.38 92 PHE A N 1
ATOM 730 C CA . PHE A 1 92 ? 4.574 -6.426 -3.222 1.00 87.38 92 PHE A CA 1
ATOM 731 C C . PHE A 1 92 ? 3.288 -7.212 -2.935 1.00 87.38 92 PHE A C 1
ATOM 733 O O . PHE A 1 92 ? 2.828 -7.237 -1.794 1.00 87.38 92 PHE A O 1
ATOM 740 N N . CYS A 1 93 ? 2.718 -7.865 -3.948 1.00 89.44 93 CYS A N 1
ATOM 741 C CA . CYS A 1 93 ? 1.529 -8.695 -3.784 1.00 89.44 93 CYS A CA 1
ATOM 742 C C . CYS A 1 93 ? 1.784 -9.870 -2.830 1.00 89.44 93 CYS A C 1
ATOM 744 O O . CYS A 1 93 ? 0.969 -10.092 -1.937 1.00 89.44 93 CYS A O 1
ATOM 746 N N . ASP A 1 94 ? 2.931 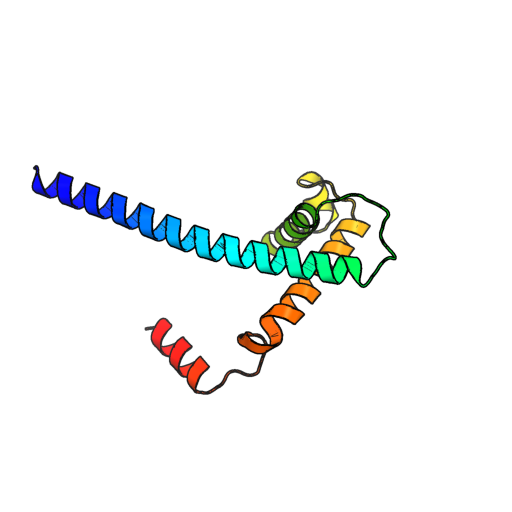-10.541 -2.947 1.00 88.06 94 ASP A N 1
ATOM 747 C CA . ASP A 1 94 ? 3.314 -11.652 -2.066 1.00 88.06 94 ASP A CA 1
ATOM 748 C C . ASP A 1 94 ? 3.460 -11.192 -0.603 1.00 88.06 94 ASP A C 1
ATOM 750 O O . ASP A 1 94 ? 3.012 -11.870 0.326 1.00 88.06 94 ASP A O 1
ATOM 754 N N . ALA A 1 95 ? 4.028 -10.000 -0.378 1.00 87.19 95 ALA A N 1
ATOM 755 C CA . ALA A 1 95 ? 4.129 -9.393 0.949 1.00 87.19 95 ALA A CA 1
ATOM 756 C C . ALA A 1 95 ? 2.747 -9.097 1.546 1.00 87.19 95 ALA A C 1
ATOM 758 O O . ALA A 1 95 ? 2.486 -9.410 2.709 1.00 87.19 95 ALA A O 1
ATOM 759 N N . VAL A 1 96 ? 1.848 -8.507 0.750 1.00 87.31 96 VAL A N 1
ATOM 760 C CA . VAL A 1 96 ? 0.466 -8.216 1.159 1.00 87.31 96 VAL A CA 1
ATOM 761 C C . VAL A 1 96 ? -0.276 -9.507 1.486 1.00 87.31 96 VAL A C 1
ATOM 763 O O . VAL A 1 96 ? -0.932 -9.585 2.525 1.00 87.31 96 VAL A O 1
ATOM 766 N N . GLU A 1 97 ? -0.162 -10.527 0.639 1.00 88.12 97 GLU A N 1
ATOM 767 C CA . GLU A 1 97 ? -0.770 -11.828 0.891 1.00 88.12 97 GLU A CA 1
ATOM 768 C C . GLU A 1 97 ? -0.227 -12.417 2.194 1.00 88.12 97 GLU A C 1
ATOM 770 O O . GLU A 1 97 ? -1.004 -12.741 3.089 1.00 88.12 97 GLU A O 1
ATOM 775 N N . THR A 1 98 ? 1.088 -12.458 2.375 1.00 86.81 98 THR A N 1
ATOM 776 C CA . THR A 1 98 ? 1.717 -13.016 3.580 1.00 86.81 98 THR A CA 1
ATOM 777 C C . THR A 1 98 ? 1.265 -12.303 4.858 1.00 86.81 98 THR A C 1
ATOM 779 O O . THR A 1 98 ? 0.910 -12.958 5.842 1.00 86.81 98 THR A O 1
ATOM 782 N N . LEU A 1 99 ? 1.223 -10.967 4.846 1.00 86.56 99 LEU A N 1
ATOM 783 C CA . LEU A 1 99 ? 0.829 -10.160 6.003 1.00 86.56 99 LEU A CA 1
ATOM 784 C C . LEU A 1 99 ? -0.659 -10.295 6.334 1.00 86.56 99 LEU A C 1
ATOM 786 O O . LEU A 1 99 ? -1.028 -10.457 7.496 1.00 86.56 99 LEU A O 1
ATOM 790 N N . TYR A 1 100 ? -1.525 -10.225 5.324 1.00 85.50 100 TYR A N 1
ATOM 791 C CA . TYR A 1 100 ? -2.965 -10.083 5.537 1.00 85.50 100 TYR A CA 1
ATOM 792 C C . TYR A 1 100 ? -3.756 -11.378 5.344 1.00 85.50 100 TYR A C 1
ATOM 794 O O . TYR A 1 100 ? -4.959 -11.391 5.621 1.00 85.50 100 TYR A O 1
ATOM 802 N N . THR A 1 101 ? -3.123 -12.483 4.936 1.00 87.62 101 THR A N 1
ATOM 803 C CA . THR A 1 101 ? -3.818 -13.763 4.726 1.00 87.62 101 THR A CA 1
ATOM 804 C C . THR A 1 101 ? -4.581 -14.215 5.959 1.00 87.62 101 THR A C 1
ATOM 806 O O . THR A 1 101 ? -5.754 -14.578 5.879 1.00 87.62 101 THR A O 1
ATOM 809 N N . ARG A 1 102 ? -3.934 -14.158 7.124 1.00 84.62 102 ARG A N 1
ATOM 810 C CA . ARG A 1 102 ? -4.523 -14.655 8.373 1.00 84.62 102 ARG A CA 1
ATOM 811 C C . ARG A 1 102 ? -5.699 -13.814 8.855 1.00 84.62 102 ARG A C 1
ATOM 813 O O . ARG A 1 102 ? -6.655 -14.367 9.396 1.00 84.62 102 ARG A O 1
ATOM 820 N N . ASP A 1 103 ? -5.643 -12.508 8.634 1.00 83.62 103 ASP A N 1
ATOM 821 C CA . ASP A 1 103 ? -6.613 -11.576 9.203 1.00 83.62 103 ASP A CA 1
ATOM 822 C C . ASP A 1 103 ? -7.749 -11.230 8.236 1.00 83.62 103 ASP A C 1
ATOM 824 O O . ASP A 1 103 ? -8.900 -11.127 8.665 1.00 83.62 103 ASP A O 1
ATOM 828 N N . TYR A 1 104 ? -7.449 -11.088 6.941 1.00 81.06 104 TYR A N 1
ATOM 829 C CA . TYR A 1 104 ? -8.369 -10.516 5.952 1.00 81.06 104 TYR A CA 1
ATOM 830 C C . TYR A 1 104 ? -8.652 -11.416 4.750 1.00 81.06 104 TYR A C 1
ATOM 832 O O . TYR A 1 104 ? -9.773 -11.376 4.250 1.00 81.06 104 TYR A O 1
ATOM 840 N N . LEU A 1 105 ? -7.692 -12.229 4.290 1.00 81.62 105 LEU A N 1
ATOM 841 C CA . LEU A 1 105 ? -7.928 -13.144 3.155 1.00 81.62 105 LEU A CA 1
ATOM 842 C C . LEU A 1 105 ? -8.447 -14.521 3.594 1.00 81.62 105 LEU A C 1
ATOM 844 O O . LEU A 1 105 ? -8.756 -15.372 2.761 1.00 81.62 105 LEU A O 1
ATOM 848 N N . ARG A 1 106 ? -8.597 -14.749 4.903 1.00 86.81 106 ARG A N 1
ATOM 849 C CA . ARG A 1 106 ? -9.281 -15.932 5.424 1.00 86.81 106 ARG A CA 1
ATOM 850 C C . ARG A 1 106 ? -10.785 -15.864 5.169 1.00 86.81 106 ARG A C 1
ATOM 852 O O . ARG A 1 106 ? -11.379 -14.799 5.008 1.00 86.81 106 ARG A O 1
ATOM 859 N N . ARG A 1 107 ? -11.444 -17.021 5.258 1.00 87.62 107 ARG A N 1
ATOM 860 C CA . ARG A 1 107 ? -12.908 -17.086 5.217 1.00 87.62 107 ARG A CA 1
ATOM 861 C C . ARG A 1 107 ? -13.508 -16.224 6.348 1.00 87.62 107 ARG A C 1
ATOM 863 O O . ARG A 1 107 ? -13.106 -16.399 7.508 1.00 87.62 107 ARG A O 1
ATOM 870 N N . PRO A 1 108 ? -14.451 -15.309 6.048 1.00 87.38 108 PRO A N 1
ATOM 871 C CA . PRO A 1 108 ? -15.065 -14.464 7.063 1.00 87.38 108 PRO A CA 1
ATOM 872 C C . PRO A 1 108 ? -15.867 -15.307 8.057 1.00 87.38 108 PRO A C 1
ATOM 874 O O . PRO A 1 108 ? -16.558 -16.259 7.688 1.00 87.38 108 PRO A O 1
ATOM 877 N N . THR A 1 109 ? -15.757 -14.956 9.335 1.00 90.50 109 THR A N 1
ATOM 878 C CA . THR A 1 109 ? -16.533 -15.565 10.420 1.00 90.50 109 THR A CA 1
ATOM 879 C C . THR A 1 109 ? -17.841 -14.806 10.618 1.00 90.50 109 THR A C 1
ATOM 881 O O . THR A 1 109 ? -17.983 -13.661 10.188 1.00 90.50 109 THR A O 1
ATOM 884 N N . LEU A 1 110 ? -18.786 -15.404 11.348 1.00 91.69 110 LEU A N 1
ATOM 885 C CA . LEU A 1 110 ? -20.024 -14.729 11.758 1.00 91.69 110 LEU A CA 1
ATOM 886 C C . LEU A 1 110 ? -19.762 -13.379 12.443 1.00 91.69 110 LEU A C 1
ATOM 888 O O . LEU A 1 110 ? -20.472 -12.412 12.181 1.00 91.69 110 LEU A O 1
ATOM 892 N N . LYS A 1 111 ? -18.707 -13.289 13.262 1.00 89.94 111 LYS A N 1
ATOM 893 C CA . LYS A 1 111 ? -18.317 -12.047 13.940 1.00 89.94 111 LYS A CA 1
ATOM 894 C C . LYS A 1 111 ? -17.852 -10.969 12.955 1.00 89.94 111 LYS A C 1
ATOM 896 O O . LYS A 1 111 ? -18.181 -9.799 13.134 1.00 89.94 111 LYS A O 1
ATOM 901 N N . ASP A 1 112 ? -17.114 -11.353 11.913 1.00 89.62 112 ASP A N 1
ATOM 902 C CA . ASP A 1 112 ? -16.662 -10.416 10.876 1.00 89.62 112 ASP A CA 1
ATOM 903 C C . ASP A 1 112 ? -17.854 -9.869 10.083 1.00 89.62 112 ASP A C 1
ATOM 905 O O . ASP A 1 112 ? -17.944 -8.664 9.858 1.00 89.62 112 ASP A O 1
ATOM 909 N N . LEU A 1 113 ? -18.805 -10.742 9.731 1.00 89.56 113 LEU A N 1
ATOM 910 C CA . LEU A 1 113 ? -20.035 -10.373 9.028 1.00 89.56 113 LEU A CA 1
ATOM 911 C C . LEU A 1 113 ? -20.907 -9.425 9.862 1.00 89.56 113 LEU A C 1
ATOM 913 O O . LEU A 1 113 ? -21.353 -8.400 9.354 1.00 89.56 113 LEU A O 1
ATOM 917 N N . GLN A 1 114 ? -21.089 -9.708 11.155 1.00 91.38 114 GLN A N 1
ATOM 918 C CA . GLN A 1 114 ? -21.803 -8.811 12.071 1.00 91.38 114 GLN A CA 1
ATOM 919 C C . GLN A 1 114 ? -21.130 -7.437 12.169 1.00 91.38 114 GLN A C 1
ATOM 921 O O . GLN A 1 114 ? -21.810 -6.414 12.125 1.00 91.38 114 GLN A O 1
ATOM 926 N N . ARG A 1 115 ? -19.791 -7.394 12.243 1.00 88.25 115 ARG A N 1
ATOM 927 C CA . ARG A 1 115 ? -19.037 -6.131 12.265 1.00 88.25 115 ARG A CA 1
ATOM 928 C C . ARG A 1 115 ? -19.187 -5.342 10.963 1.00 88.25 115 ARG A C 1
ATOM 930 O O . ARG A 1 115 ? -19.194 -4.116 11.003 1.00 88.25 115 ARG A O 1
ATOM 937 N N . LEU A 1 116 ? -19.247 -6.025 9.819 1.00 86.62 116 LEU A N 1
ATOM 938 C CA . LEU A 1 116 ? -19.461 -5.387 8.519 1.00 86.62 116 LEU A CA 1
ATOM 939 C C . LEU A 1 116 ? -20.871 -4.797 8.415 1.00 86.62 116 LEU A C 1
ATOM 941 O O . LEU A 1 116 ? -20.999 -3.656 7.985 1.00 86.62 116 LEU A O 1
ATOM 945 N N . LEU A 1 117 ? -21.897 -5.524 8.872 1.00 89.81 117 LEU A N 1
ATOM 946 C CA . LEU A 1 117 ? -23.283 -5.043 8.883 1.00 89.81 117 LEU A CA 1
ATOM 947 C C . LEU A 1 117 ? -23.457 -3.803 9.771 1.00 89.81 117 LEU A C 1
ATOM 949 O O . LEU A 1 117 ? -24.008 -2.812 9.315 1.00 89.81 117 LEU A O 1
ATOM 953 N N . GLN A 1 118 ? -22.888 -3.801 10.981 1.00 89.75 118 GLN A N 1
ATOM 954 C CA . GLN A 1 118 ? -22.948 -2.639 11.885 1.00 89.75 118 GLN A CA 1
ATOM 955 C C . GLN A 1 118 ? -22.270 -1.373 11.346 1.00 89.75 118 GLN A C 1
ATOM 957 O O . GLN A 1 118 ? -22.521 -0.290 11.854 1.00 89.75 118 GLN A O 1
ATOM 962 N N . LYS A 1 119 ? -21.347 -1.499 10.386 1.00 80.81 119 LYS A N 1
ATOM 963 C CA . LYS A 1 119 ? -20.687 -0.346 9.754 1.00 80.81 119 LYS A CA 1
ATOM 964 C C . LYS A 1 119 ? -21.434 0.180 8.530 1.00 80.81 119 LYS A C 1
ATOM 966 O O . LYS A 1 119 ? -21.071 1.246 8.039 1.00 80.81 119 LYS A O 1
ATOM 971 N N . ALA A 1 120 ? -22.353 -0.612 7.982 1.00 70.00 120 ALA A N 1
ATOM 972 C CA . ALA A 1 120 ? -23.149 -0.245 6.818 1.00 70.00 120 ALA A CA 1
ATOM 973 C C . ALA A 1 120 ? -24.433 0.514 7.204 1.00 70.00 120 ALA A C 1
ATOM 975 O O . ALA A 1 120 ? -24.996 1.191 6.347 1.00 70.00 120 ALA A O 1
ATOM 976 N N . GLU A 1 121 ? -24.862 0.402 8.465 1.00 51.50 121 GLU A N 1
ATOM 977 C CA . GLU A 1 121 ? -25.889 1.241 9.105 1.00 51.50 121 GLU A CA 1
ATOM 978 C C . GLU A 1 121 ? -25.305 2.571 9.605 1.00 51.50 121 GLU A C 1
ATOM 980 O O . GLU A 1 121 ? -26.005 3.600 9.463 1.00 51.50 121 GLU A O 1
#

Radius of gyration: 20.15 Å; Cα contacts (8 Å, |Δi|>4): 63; chains: 1; bounding box: 47×53×40 Å

Organism: Prunus avium (NCBI:txid42229)

Solvent-accessible surface area (backbone atoms only — not comparable to full-atom values): 6940 Å² total; per-residue (Å²): 113,67,70,59,52,53,52,52,51,53,51,52,52,48,53,51,49,54,51,52,52,53,53,50,56,50,49,54,53,52,49,54,49,40,52,44,39,44,53,60,51,64,78,51,82,82,70,85,83,64,97,68,52,55,65,57,39,49,53,48,26,49,51,27,64,76,65,72,44,53,49,74,62,43,34,76,81,52,79,64,51,54,69,56,38,50,51,29,32,52,49,48,52,53,34,51,47,68,71,36,34,82,80,67,70,44,85,80,47,73,67,53,54,53,55,52,52,68,70,75,110

Secondary structure (DSSP, 8-state):
-HHHHHHHHHHHHHHHHHHHHHHHHHHHHHHHHHHHHHHHHHH-TT--S----HHHHHHHHHHHHHHT--HHHHHTTS---HHHHHHHHHHHHHHHHHHHIIIIISPPPHHHHHHHHHHH-

Sequence (121 aa):
MEEVLERQEREIRERRRRRAASKRVQRELDQQLVMAVALLDEENQSSSVLGLLPEQKFTFAIRMLAYGASADQVDKIAPMGKSTGLESLVRFCDAVETLYTRDYLRRPTLKDLQRLLQKAE